Protein AF-A0A453HU11-F1 (afdb_monomer)

Secondary structure (DSSP, 8-state):
-PPPTT----S-----EETT--S-SEEE-TTT--EEEEGGGT----------GGG--GGG--

Sequence (62 aa):
IRRAPGGMLPRHSFISIDCGYTANQTYTDSRTGISYASDEGYTDAGLIHPVDKGNLQTDLAD

Mean predicted aligned error: 12.77 Å

Radius of gyration: 16.46 Å; Cα contacts (8 Å, |Δi|>4): 41; chains: 1; bounding box: 33×27×49 Å

Solvent-accessible surface area (backbone atoms only — not comparable to full-atom values): 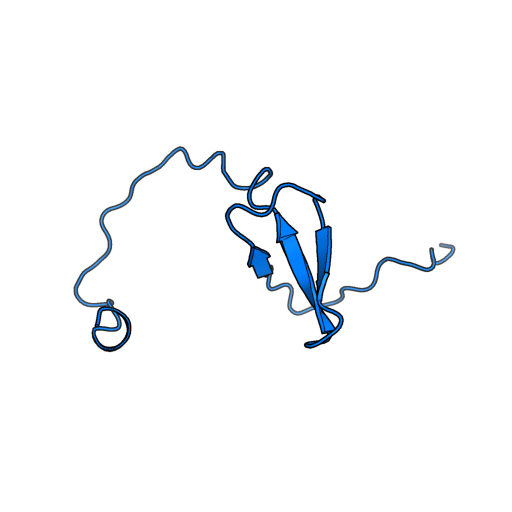4550 Å² total; per-residue (Å²): 135,85,84,73,94,85,79,86,84,88,90,76,91,77,81,47,68,40,79,86,50,79,91,50,70,60,52,64,44,85,88,79,69,51,61,35,30,27,32,83,88,64,66,86,70,89,74,91,74,88,76,64,74,91,73,55,68,72,87,75,77,122

Organism: Aegilops tauschii subsp. strangulata (NCBI:txid200361)

pLDDT: mean 73.42, std 15.5, range [39.34, 93.31]

InterPro domains:
  IPR024788 Malectin-like domain [PF12819] (17-54)

Structure (mmCIF, N/CA/C/O backbone):
data_AF-A0A453HU11-F1
#
_entry.id   AF-A0A453HU11-F1
#
loop_
_atom_site.group_PDB
_atom_site.id
_atom_site.type_symbol
_atom_site.label_atom_id
_atom_site.label_alt_id
_atom_site.label_comp_id
_atom_site.label_asym_id
_atom_site.label_entity_id
_atom_site.label_seq_id
_atom_site.pdbx_PDB_ins_code
_atom_site.Cartn_x
_atom_site.Cartn_y
_atom_site.Cartn_z
_atom_site.occupancy
_atom_site.B_iso_or_equiv
_atom_site.auth_seq_id
_atom_site.auth_comp_id
_atom_site.auth_asym_id
_atom_site.auth_atom_id
_atom_site.pdbx_PDB_model_num
ATOM 1 N N . ILE A 1 1 ? 2.493 -18.300 28.496 1.00 45.97 1 ILE A N 1
ATOM 2 C CA . ILE A 1 1 ? 2.395 -17.033 27.732 1.00 45.97 1 ILE A CA 1
ATOM 3 C C . ILE A 1 1 ? 0.921 -16.742 27.475 1.00 45.97 1 ILE A C 1
ATOM 5 O O . ILE A 1 1 ? 0.222 -17.603 26.952 1.00 45.97 1 ILE A O 1
ATOM 9 N N . ARG A 1 2 ? 0.413 -15.615 27.986 1.00 39.34 2 ARG A N 1
ATOM 10 C CA . ARG A 1 2 ? -1.006 -15.234 27.891 1.00 39.34 2 ARG A CA 1
ATOM 11 C C . ARG A 1 2 ? -1.264 -14.656 26.494 1.00 39.34 2 ARG A C 1
ATOM 13 O O . ARG A 1 2 ? -0.489 -13.826 26.036 1.00 39.34 2 ARG A O 1
ATOM 20 N N . ARG A 1 3 ? -2.306 -15.142 25.811 1.00 47.09 3 ARG A N 1
ATOM 21 C CA . ARG A 1 3 ? -2.723 -14.684 24.476 1.00 47.09 3 ARG A CA 1
ATOM 22 C C . ARG A 1 3 ? -3.327 -13.280 24.581 1.00 47.09 3 ARG A C 1
ATOM 24 O O . ARG A 1 3 ? -4.249 -13.090 25.369 1.00 47.09 3 ARG A O 1
ATOM 31 N N . ALA A 1 4 ? -2.832 -12.332 23.789 1.00 46.41 4 ALA A N 1
ATOM 32 C CA . ALA A 1 4 ? -3.516 -11.064 23.552 1.00 46.41 4 ALA A CA 1
ATOM 33 C C . ALA A 1 4 ? -4.647 -11.286 22.525 1.00 46.41 4 ALA A C 1
ATOM 35 O O . ALA A 1 4 ? -4.411 -11.955 21.514 1.00 46.41 4 ALA A O 1
ATOM 36 N N . PRO A 1 5 ? -5.864 -10.770 22.753 1.00 44.16 5 PRO A N 1
ATOM 37 C CA . PRO A 1 5 ? -6.922 -10.797 21.756 1.00 44.16 5 PRO A CA 1
ATOM 38 C C . PRO A 1 5 ? -6.677 -9.641 20.776 1.00 44.16 5 PRO A C 1
ATOM 40 O O . PRO A 1 5 ? -6.824 -8.484 21.150 1.00 44.16 5 PRO A O 1
ATOM 43 N N . GLY A 1 6 ? -6.248 -9.939 19.546 1.00 45.50 6 GLY A N 1
ATOM 44 C CA . GLY A 1 6 ? -6.136 -8.919 18.489 1.00 45.50 6 GLY A CA 1
ATOM 45 C C . GLY A 1 6 ? -5.048 -9.120 17.432 1.00 45.50 6 GLY A C 1
ATOM 46 O O . GLY A 1 6 ? -5.055 -8.411 16.439 1.00 45.50 6 GLY A O 1
ATOM 47 N N . GLY A 1 7 ? -4.134 -10.081 17.590 1.00 51.25 7 GLY A N 1
ATOM 48 C CA . GLY A 1 7 ? -3.060 -10.320 16.617 1.00 51.25 7 GLY A CA 1
ATOM 49 C C . GLY A 1 7 ? -3.084 -11.743 16.077 1.00 51.25 7 GLY A C 1
ATOM 50 O O . GLY A 1 7 ? -2.357 -12.601 16.575 1.00 51.25 7 GLY A O 1
ATOM 51 N N . MET A 1 8 ? -3.928 -12.017 15.085 1.00 55.38 8 MET A N 1
ATOM 52 C CA . MET A 1 8 ? -3.841 -13.248 14.302 1.00 55.38 8 MET A CA 1
ATOM 53 C C . MET A 1 8 ? -3.142 -12.918 12.994 1.00 55.38 8 MET A C 1
ATOM 55 O O . MET A 1 8 ? -3.769 -12.312 12.143 1.00 55.38 8 MET A O 1
ATOM 59 N N . LEU A 1 9 ? -1.919 -13.408 12.808 1.00 50.31 9 LEU A N 1
ATOM 60 C CA . LEU A 1 9 ? -1.516 -13.985 11.525 1.00 50.31 9 LEU A CA 1
ATOM 61 C C . LEU A 1 9 ? -0.519 -15.124 11.789 1.00 50.31 9 LEU A C 1
ATOM 63 O O . LEU A 1 9 ? 0.624 -14.852 12.159 1.00 50.31 9 LEU A O 1
ATOM 67 N N . PRO A 1 10 ? -0.893 -16.403 11.597 1.00 55.41 10 PRO A N 1
ATOM 68 C CA . PRO A 1 10 ? 0.100 -17.442 11.397 1.00 55.41 10 PRO A CA 1
ATOM 69 C C . PRO A 1 10 ? 0.066 -18.004 9.966 1.00 55.41 10 PRO A C 1
ATOM 71 O O . PRO A 1 10 ? -0.914 -18.603 9.537 1.00 55.41 10 PRO A O 1
ATOM 74 N N . ARG A 1 11 ? 1.248 -17.927 9.331 1.00 50.91 11 ARG A N 1
ATOM 75 C CA . ARG A 1 11 ? 1.902 -18.978 8.519 1.00 50.91 11 ARG A CA 1
ATOM 76 C C . ARG A 1 11 ? 1.779 -19.030 6.993 1.00 50.91 11 ARG A C 1
ATOM 78 O O . ARG A 1 11 ? 2.357 -19.951 6.434 1.00 50.91 11 ARG A O 1
ATOM 85 N N . HIS A 1 12 ? 1.259 -18.001 6.326 1.00 51.03 12 HIS A N 1
ATOM 86 C CA . HIS A 1 12 ? 1.588 -17.694 4.918 1.00 51.03 12 HIS A CA 1
ATOM 87 C C . HIS A 1 12 ? 1.548 -16.169 4.748 1.00 51.03 12 HIS A C 1
ATOM 89 O O . HIS A 1 12 ? 0.525 -15.606 4.382 1.00 51.03 12 HIS A O 1
ATOM 95 N N . SER A 1 13 ? 2.599 -15.473 5.179 1.00 68.31 13 SER A N 1
ATOM 96 C CA . SER A 1 13 ? 2.570 -14.023 5.406 1.00 68.31 13 SER A CA 1
ATOM 97 C C . SER A 1 13 ? 2.752 -13.230 4.110 1.00 68.31 13 SER A C 1
ATOM 99 O O . SER A 1 13 ? 3.845 -12.745 3.829 1.00 68.31 13 SER A O 1
ATOM 101 N N . PHE A 1 14 ? 1.684 -13.117 3.318 1.00 76.75 14 PHE A N 1
ATOM 102 C CA . PHE A 1 14 ? 1.546 -12.044 2.335 1.00 76.75 14 PHE A CA 1
ATOM 103 C C . PHE A 1 14 ? 1.173 -10.745 3.053 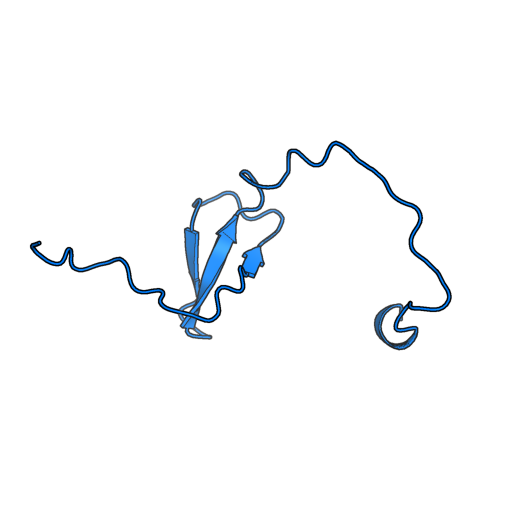1.00 76.75 14 PHE A C 1
ATOM 105 O O . PHE A 1 14 ? 0.467 -10.762 4.064 1.00 76.75 14 PHE A O 1
ATOM 112 N N . ILE A 1 15 ? 1.664 -9.627 2.527 1.00 82.56 15 ILE A N 1
ATOM 113 C CA . ILE A 1 15 ? 1.271 -8.294 2.960 1.00 82.56 15 ILE A CA 1
ATOM 114 C C . ILE A 1 15 ? 0.521 -7.610 1.822 1.00 82.56 15 ILE A C 1
ATOM 116 O O . ILE A 1 15 ? 1.015 -7.548 0.698 1.00 82.56 15 ILE A O 1
ATOM 120 N N . SER A 1 16 ? -0.679 -7.123 2.120 1.00 89.69 16 SER A N 1
ATOM 121 C CA . SER A 1 16 ? -1.455 -6.299 1.199 1.00 89.69 16 SER A CA 1
ATOM 122 C C . SER A 1 16 ? -1.181 -4.835 1.530 1.00 89.69 16 SER A C 1
ATOM 1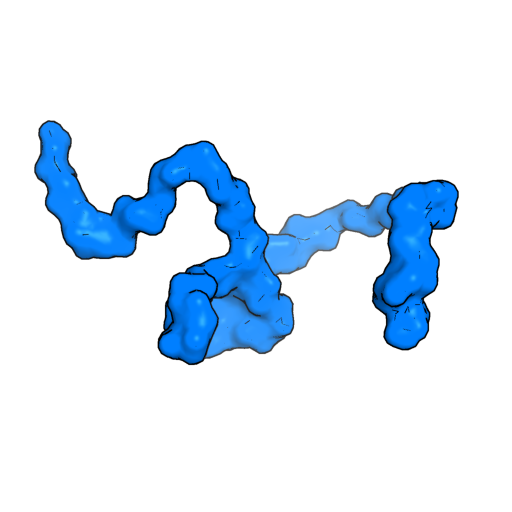24 O O . SER A 1 16 ? -1.518 -4.382 2.624 1.00 89.69 16 SER A O 1
ATOM 126 N N . ILE A 1 17 ? -0.543 -4.116 0.607 1.00 89.62 17 ILE A N 1
ATOM 127 C CA . ILE A 1 17 ? -0.212 -2.695 0.758 1.00 89.62 17 ILE A CA 1
ATOM 128 C C . ILE A 1 17 ? -1.201 -1.858 -0.048 1.00 89.62 17 ILE A C 1
ATOM 130 O O . ILE A 1 17 ? -1.373 -2.097 -1.243 1.00 89.62 17 ILE A O 1
ATOM 134 N N . ASP A 1 18 ? -1.830 -0.887 0.607 1.00 89.50 18 ASP A N 1
ATOM 135 C CA . ASP A 1 18 ? -2.679 0.121 -0.026 1.00 89.50 18 ASP A CA 1
ATOM 136 C C . ASP A 1 18 ? -1.887 1.425 -0.197 1.00 89.50 18 ASP A C 1
ATOM 138 O O . ASP A 1 18 ? -1.647 2.162 0.762 1.00 89.50 18 ASP A O 1
ATOM 142 N N . CYS A 1 19 ? -1.421 1.659 -1.423 1.00 86.94 19 CYS A N 1
ATOM 143 C CA . CYS A 1 19 ? -0.553 2.780 -1.765 1.00 86.94 19 CYS A CA 1
ATOM 144 C C . CYS A 1 19 ? -1.343 4.093 -1.827 1.00 86.94 19 CYS A C 1
ATOM 146 O O . CYS A 1 19 ? -2.305 4.214 -2.589 1.00 86.94 19 CYS A O 1
ATOM 148 N N . GLY A 1 20 ? -0.922 5.088 -1.0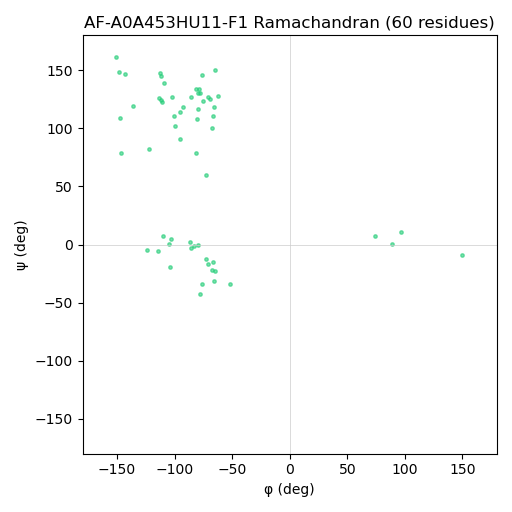44 1.00 85.50 20 GLY A N 1
ATOM 149 C CA . GLY A 1 20 ? -1.570 6.396 -0.960 1.00 85.50 20 GLY A CA 1
ATOM 150 C C . GLY A 1 20 ? 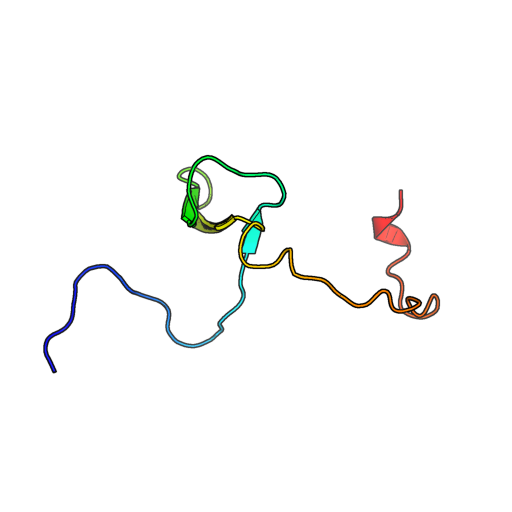-2.677 6.489 0.094 1.00 85.50 20 GLY A C 1
ATOM 151 O O . GLY A 1 20 ? -3.274 7.557 0.256 1.00 85.50 20 GLY A O 1
ATOM 152 N N . TYR A 1 21 ? -2.949 5.417 0.844 1.00 86.00 21 TYR A N 1
ATOM 153 C CA . TYR A 1 21 ? -3.861 5.470 1.983 1.00 86.00 21 TYR A CA 1
ATOM 154 C C . TYR A 1 21 ? -3.154 6.053 3.212 1.00 86.00 21 TYR A C 1
ATOM 156 O O . TYR A 1 21 ? -2.217 5.460 3.739 1.00 86.00 21 TYR A O 1
ATOM 164 N N . THR A 1 22 ? -3.621 7.203 3.703 1.00 80.50 22 THR A N 1
ATOM 165 C CA . THR A 1 22 ? -2.937 7.973 4.765 1.00 80.50 22 THR A CA 1
ATOM 166 C C . THR A 1 22 ? -3.702 8.058 6.085 1.00 80.50 22 THR A C 1
ATOM 168 O O . THR A 1 22 ? -3.191 8.596 7.062 1.00 80.50 22 THR A O 1
ATOM 171 N N . ALA A 1 23 ? -4.938 7.551 6.147 1.00 81.19 23 ALA A N 1
ATOM 172 C CA . ALA A 1 23 ? -5.788 7.748 7.323 1.00 81.19 23 ALA A CA 1
ATOM 173 C C . ALA A 1 23 ? -5.400 6.853 8.513 1.00 81.19 23 ALA A C 1
ATOM 175 O O . ALA A 1 23 ? -5.546 7.277 9.656 1.00 81.19 23 ALA A O 1
ATOM 176 N N . ASN A 1 24 ? -4.922 5.628 8.265 1.00 80.19 24 ASN A N 1
ATOM 177 C CA . ASN A 1 24 ? -4.464 4.690 9.295 1.00 80.19 24 ASN A CA 1
ATOM 178 C C . ASN A 1 24 ? -3.326 3.814 8.754 1.00 80.19 24 ASN A C 1
ATOM 180 O O . ASN A 1 24 ? -3.344 3.438 7.585 1.00 80.19 24 ASN A O 1
ATOM 184 N N . GLN A 1 25 ? -2.398 3.396 9.623 1.00 82.88 25 GLN A N 1
ATOM 185 C CA . GLN A 1 25 ? -1.312 2.482 9.234 1.00 82.88 25 GLN A CA 1
ATOM 186 C C . GLN A 1 25 ? -1.816 1.091 8.832 1.00 82.88 25 GLN A C 1
ATOM 188 O O . GLN A 1 25 ? -1.210 0.444 7.985 1.00 82.88 25 GLN A O 1
ATOM 193 N N . THR A 1 26 ? -2.915 0.619 9.430 1.00 88.62 26 THR A N 1
ATOM 194 C CA . THR A 1 26 ? -3.565 -0.646 9.060 1.00 88.62 26 THR A CA 1
ATOM 195 C C . THR A 1 26 ? -5.079 -0.525 9.161 1.00 88.62 26 THR A C 1
ATOM 197 O O . THR A 1 26 ? -5.597 0.183 10.028 1.00 88.62 26 THR A O 1
ATOM 200 N N . TYR A 1 27 ? -5.796 -1.229 8.290 1.00 89.38 27 TYR A N 1
ATOM 201 C CA . TYR A 1 27 ? -7.245 -1.373 8.374 1.00 89.38 27 TYR A CA 1
ATOM 202 C C . TYR A 1 27 ? -7.686 -2.710 7.774 1.00 89.38 27 TYR A C 1
ATOM 204 O O . TYR A 1 27 ? -6.942 -3.356 7.044 1.00 89.38 27 TYR A O 1
ATOM 212 N N . THR A 1 28 ? -8.898 -3.155 8.101 1.00 90.69 28 THR A N 1
ATOM 213 C CA . THR A 1 28 ? -9.52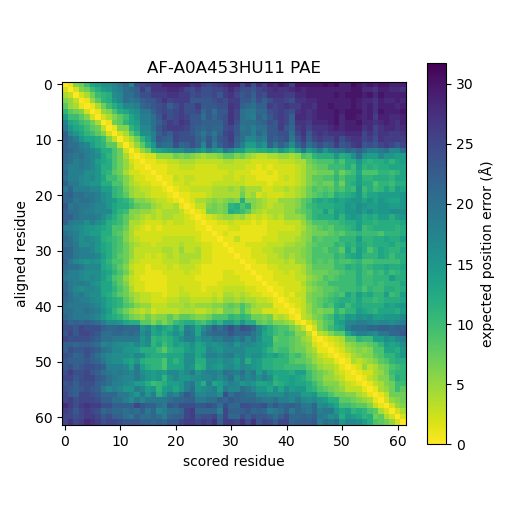8 -4.301 7.428 1.00 90.69 28 THR A CA 1
ATOM 214 C C . THR A 1 28 ? -10.693 -3.784 6.608 1.00 90.69 28 THR A C 1
ATOM 216 O O . THR A 1 28 ? -11.583 -3.134 7.158 1.00 90.69 28 THR A O 1
ATOM 219 N N . ASP A 1 29 ? -10.681 -4.046 5.303 1.00 88.38 29 ASP A N 1
ATOM 220 C CA . ASP A 1 29 ? -11.803 -3.703 4.437 1.00 88.38 29 ASP A CA 1
ATOM 221 C C . ASP A 1 29 ? -13.015 -4.549 4.835 1.00 88.38 29 ASP A C 1
ATOM 223 O O . ASP A 1 29 ? -12.986 -5.776 4.762 1.00 88.38 29 ASP A O 1
ATOM 227 N N . SER A 1 30 ? -14.096 -3.901 5.256 1.00 92.12 30 SER A N 1
ATOM 228 C CA . SER A 1 30 ? -15.305 -4.588 5.718 1.00 92.12 30 SER A CA 1
ATOM 229 C C . SER A 1 30 ? -16.032 -5.330 4.599 1.00 92.12 30 SER A C 1
ATOM 231 O O . SER A 1 30 ? -16.789 -6.260 4.878 1.00 92.12 30 SER A O 1
ATOM 233 N N . ARG A 1 31 ? -15.803 -4.946 3.337 1.00 93.31 31 ARG A N 1
ATOM 234 C CA . ARG A 1 31 ? -16.419 -5.591 2.176 1.00 93.31 31 ARG A CA 1
ATOM 235 C C . ARG A 1 31 ? -15.740 -6.913 1.822 1.00 93.31 31 ARG A C 1
ATOM 237 O O . ARG A 1 31 ? -16.437 -7.870 1.498 1.00 93.31 31 ARG A O 1
ATOM 244 N N . THR A 1 32 ? -14.409 -6.965 1.853 1.00 89.44 32 THR A N 1
ATOM 245 C CA . THR A 1 32 ? -13.632 -8.154 1.446 1.00 89.44 32 THR A CA 1
ATOM 246 C C . THR A 1 32 ? -13.069 -8.960 2.615 1.00 89.44 32 THR A C 1
ATOM 248 O O . THR A 1 32 ? -12.721 -10.124 2.439 1.00 89.44 32 THR A O 1
ATOM 251 N N . GLY A 1 33 ? -12.967 -8.366 3.806 1.00 89.06 33 GLY A N 1
ATOM 252 C CA . GLY A 1 33 ? -12.300 -8.952 4.970 1.00 89.06 33 GLY A CA 1
ATOM 253 C C . GLY A 1 33 ? -10.770 -8.960 4.883 1.00 89.06 33 GLY A C 1
ATOM 254 O O . GLY A 1 33 ? -10.123 -9.557 5.740 1.00 89.06 33 GLY A O 1
ATOM 255 N N . ILE A 1 34 ? -10.182 -8.322 3.865 1.00 89.50 34 ILE A N 1
ATOM 256 C CA . ILE A 1 34 ? -8.730 -8.261 3.669 1.00 89.50 34 ILE A CA 1
ATOM 257 C C . ILE A 1 34 ? -8.145 -7.162 4.559 1.00 89.50 34 ILE A C 1
ATOM 259 O O . ILE A 1 34 ? -8.658 -6.042 4.605 1.00 89.50 34 ILE A O 1
ATOM 263 N N . SER A 1 35 ? -7.057 -7.484 5.258 1.00 91.00 35 SER A N 1
ATOM 264 C CA . SER A 1 35 ? -6.274 -6.505 6.009 1.00 91.00 35 SER A CA 1
ATOM 265 C C . SER A 1 35 ? -5.247 -5.838 5.101 1.00 91.00 35 SER A C 1
ATOM 267 O O . SER A 1 35 ? -4.451 -6.526 4.462 1.00 91.00 35 SER A O 1
ATOM 269 N N . TYR A 1 36 ? -5.259 -4.510 5.084 1.00 90.44 36 TYR A N 1
ATOM 270 C CA . TYR A 1 36 ? -4.325 -3.672 4.345 1.00 90.44 36 TYR A CA 1
ATOM 271 C C . TYR A 1 36 ? -3.432 -2.895 5.308 1.00 90.44 36 TYR A C 1
ATOM 273 O O . TYR A 1 36 ? -3.864 -2.507 6.400 1.00 90.44 36 TYR A O 1
ATOM 281 N N . ALA A 1 37 ? -2.196 -2.655 4.884 1.00 90.00 37 ALA A N 1
ATOM 282 C CA . ALA A 1 37 ? -1.291 -1.696 5.498 1.00 90.00 37 ALA A CA 1
ATOM 283 C C . ALA A 1 37 ? -1.044 -0.517 4.545 1.00 90.00 37 ALA A C 1
ATOM 285 O O . ALA A 1 37 ? -0.997 -0.706 3.332 1.00 90.00 37 ALA A O 1
ATOM 286 N N . SER A 1 38 ? -0.895 0.686 5.099 1.00 88.75 38 SER A N 1
ATOM 287 C CA . SER A 1 38 ? -0.464 1.873 4.348 1.00 88.75 38 SER A CA 1
ATOM 288 C C . SER A 1 38 ? 0.967 1.698 3.830 1.00 88.75 38 SER A C 1
ATOM 290 O O . SER A 1 38 ? 1.787 1.031 4.471 1.00 88.75 38 SER A O 1
ATOM 292 N N . ASP A 1 39 ? 1.284 2.318 2.693 1.00 84.44 39 ASP A N 1
ATOM 293 C CA . ASP A 1 39 ? 2.630 2.329 2.122 1.00 84.44 39 ASP A CA 1
ATOM 294 C C . ASP A 1 39 ? 3.628 3.212 2.887 1.00 84.44 39 ASP A C 1
ATOM 296 O O . ASP A 1 39 ? 4.825 3.043 2.685 1.00 84.44 39 ASP A O 1
ATOM 300 N N . GLU A 1 40 ? 3.191 4.073 3.815 1.00 83.00 40 GLU A N 1
ATOM 301 C CA . GLU A 1 40 ? 4.053 5.010 4.569 1.00 83.00 40 GLU A CA 1
ATOM 302 C C . GLU A 1 40 ? 5.268 4.332 5.247 1.00 83.00 40 GLU A C 1
ATOM 304 O O . GLU A 1 40 ? 6.355 4.903 5.317 1.00 83.00 40 GLU A O 1
ATOM 309 N N . GLY A 1 41 ? 5.117 3.085 5.715 1.00 75.06 41 GLY A N 1
ATOM 310 C CA . GLY A 1 41 ? 6.204 2.288 6.311 1.00 75.06 41 GLY A CA 1
ATOM 311 C C . GLY A 1 41 ? 7.071 1.507 5.311 1.00 75.06 41 GLY A C 1
ATOM 312 O O . GLY A 1 41 ? 8.022 0.839 5.715 1.00 75.06 41 GLY A O 1
ATOM 313 N N . TYR A 1 42 ? 6.733 1.563 4.023 1.00 78.94 42 TYR A N 1
ATOM 314 C CA . TYR A 1 42 ? 7.321 0.791 2.921 1.00 78.94 42 TYR A CA 1
ATOM 315 C C . TYR A 1 42 ? 7.857 1.680 1.788 1.00 78.94 42 TYR A C 1
ATOM 317 O O . TYR A 1 42 ? 8.480 1.177 0.855 1.00 78.94 42 TYR A O 1
ATOM 325 N N . THR A 1 43 ? 7.650 2.996 1.872 1.00 73.44 43 THR A N 1
ATOM 326 C CA . THR A 1 43 ? 8.089 3.989 0.882 1.00 73.44 43 THR A CA 1
ATOM 327 C C . THR A 1 43 ? 9.561 4.376 0.991 1.00 73.44 43 THR A C 1
ATOM 329 O O . THR A 1 43 ? 10.030 5.160 0.167 1.00 73.44 43 THR A O 1
ATOM 332 N N . ASP A 1 44 ? 10.319 3.820 1.946 1.00 71.75 44 ASP A N 1
ATOM 333 C CA . ASP A 1 44 ? 11.790 3.892 1.948 1.00 71.75 44 ASP A CA 1
ATOM 334 C C . ASP A 1 44 ? 12.370 2.977 0.847 1.00 71.75 44 ASP A C 1
ATOM 336 O O . ASP A 1 44 ? 13.060 1.986 1.083 1.00 71.75 44 ASP A O 1
ATOM 340 N N . ALA A 1 45 ? 11.999 3.260 -0.401 1.00 61.72 45 ALA A N 1
ATOM 341 C CA . ALA A 1 45 ? 12.416 2.536 -1.588 1.00 61.72 45 ALA A CA 1
ATOM 342 C C . ALA A 1 45 ? 13.619 3.260 -2.207 1.00 61.72 45 ALA A C 1
ATOM 344 O O . ALA A 1 45 ? 13.480 4.167 -3.025 1.00 61.72 45 ALA A O 1
ATOM 345 N N . GLY A 1 46 ? 14.824 2.865 -1.796 1.00 58.12 46 GLY A N 1
ATOM 346 C CA . GLY A 1 46 ? 16.077 3.485 -2.241 1.00 58.12 46 GLY A CA 1
ATOM 347 C C . GLY A 1 46 ? 16.672 2.935 -3.542 1.00 58.12 46 GLY A C 1
ATOM 348 O O . GL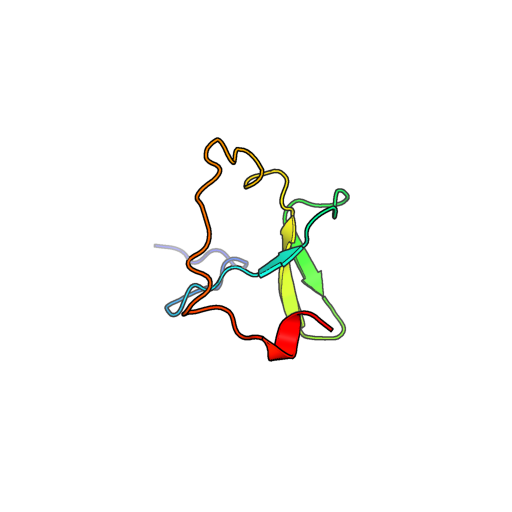Y A 1 46 ? 17.760 3.369 -3.916 1.00 58.12 46 GLY A O 1
ATOM 349 N N . LEU A 1 47 ? 16.033 1.970 -4.223 1.00 67.50 47 LEU A N 1
ATOM 350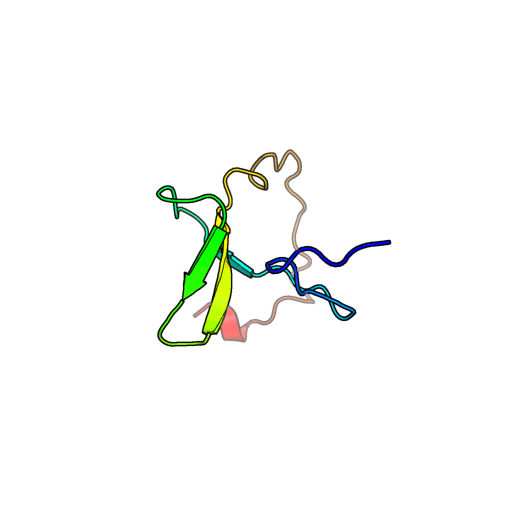 C CA . LEU A 1 47 ? 16.637 1.287 -5.376 1.00 67.50 47 LEU A CA 1
ATOM 351 C C . LEU A 1 47 ? 15.665 1.112 -6.546 1.00 67.50 47 LEU A C 1
ATOM 353 O O . LEU A 1 47 ? 14.657 0.416 -6.455 1.00 67.50 47 LEU A O 1
ATOM 357 N N . ILE A 1 48 ? 16.028 1.704 -7.683 1.00 68.88 48 ILE A N 1
ATOM 358 C CA . ILE A 1 48 ? 15.398 1.461 -8.981 1.00 68.88 48 ILE A CA 1
ATOM 359 C C . ILE A 1 48 ? 16.188 0.346 -9.669 1.00 68.88 48 ILE A C 1
ATOM 361 O O . ILE A 1 48 ? 17.372 0.513 -9.963 1.00 68.88 48 ILE A O 1
ATOM 365 N N . HIS A 1 49 ? 15.535 -0.782 -9.949 1.00 71.50 49 HIS A N 1
ATOM 366 C CA . HIS A 1 49 ? 16.114 -1.873 -10.731 1.00 71.50 49 HIS A CA 1
ATOM 367 C C . HIS A 1 49 ? 15.448 -1.951 -12.111 1.00 71.50 49 HIS A C 1
ATOM 369 O O . HIS A 1 49 ? 14.228 -1.800 -12.204 1.00 71.50 49 HIS A O 1
ATOM 375 N N . PRO A 1 50 ? 16.211 -2.193 -13.195 1.00 76.38 50 PRO A N 1
ATOM 376 C CA . PRO A 1 50 ? 15.618 -2.487 -14.489 1.00 76.38 50 PRO A CA 1
ATOM 377 C C . PRO A 1 50 ? 14.808 -3.781 -14.390 1.00 76.38 50 PRO A C 1
ATOM 379 O O . PRO A 1 50 ? 15.307 -4.809 -13.933 1.00 76.38 50 PRO A O 1
ATOM 382 N N . VAL A 1 51 ? 13.552 -3.718 -14.822 1.00 74.94 51 VAL A N 1
ATOM 383 C CA . VAL A 1 51 ? 12.682 -4.891 -14.889 1.00 74.94 51 VAL A CA 1
ATOM 384 C C . VAL A 1 51 ? 13.066 -5.707 -16.118 1.00 74.94 51 VAL A C 1
ATOM 386 O O . VAL A 1 51 ? 13.185 -5.160 -17.220 1.00 74.94 51 VAL A O 1
ATOM 389 N N . ASP A 1 52 ? 13.266 -7.012 -15.936 1.00 81.56 52 ASP A N 1
ATOM 390 C CA . ASP A 1 52 ? 13.486 -7.921 -17.056 1.00 81.56 52 ASP A CA 1
ATOM 391 C C . ASP A 1 52 ? 12.214 -8.013 -17.903 1.00 81.56 52 ASP A C 1
ATOM 393 O O . ASP A 1 52 ? 11.198 -8.580 -17.496 1.00 81.56 52 ASP A O 1
ATOM 397 N N . LYS A 1 53 ? 12.293 -7.451 -19.110 1.00 76.38 53 LYS A N 1
ATOM 398 C CA . LYS A 1 53 ? 11.172 -7.396 -20.045 1.00 76.38 53 LYS A CA 1
ATOM 399 C C . LYS A 1 53 ? 10.726 -8.774 -20.531 1.00 76.38 53 LYS A C 1
ATOM 401 O O . LYS A 1 53 ? 9.579 -8.902 -20.942 1.00 76.38 53 LYS A O 1
ATOM 406 N N . GLY A 1 54 ? 11.594 -9.787 -20.476 1.00 81.62 54 GLY A N 1
ATOM 407 C CA . GLY A 1 54 ? 11.249 -11.162 -20.849 1.00 81.62 54 GLY A CA 1
ATOM 408 C C . GLY A 1 54 ? 10.315 -11.857 -19.854 1.00 81.62 54 GLY A C 1
ATOM 409 O O . GLY A 1 54 ? 9.690 -12.848 -20.212 1.00 81.62 54 GLY A O 1
ATOM 410 N N . ASN A 1 55 ? 10.199 -11.322 -18.633 1.00 75.88 55 ASN A N 1
ATOM 411 C CA . ASN A 1 55 ? 9.349 -11.844 -17.558 1.00 75.88 55 ASN A CA 1
ATOM 412 C C . ASN A 1 55 ? 8.145 -10.938 -17.251 1.00 75.88 55 ASN A C 1
ATOM 414 O O . ASN A 1 55 ? 7.428 -11.168 -16.277 1.00 75.88 55 ASN A O 1
ATOM 418 N N . LEU A 1 56 ? 7.919 -9.899 -18.059 1.00 77.56 56 LEU A N 1
ATOM 419 C CA . LEU A 1 56 ? 6.716 -9.087 -17.947 1.00 77.56 56 LEU A CA 1
ATOM 420 C C . LEU A 1 56 ? 5.511 -9.919 -18.388 1.00 77.56 56 LEU A C 1
ATOM 422 O O . LEU A 1 56 ? 5.471 -10.417 -19.512 1.00 77.56 56 LEU A O 1
ATOM 426 N N . GLN A 1 57 ? 4.504 -10.017 -17.522 1.00 77.19 57 GLN A N 1
ATOM 427 C CA . GLN A 1 57 ? 3.161 -10.367 -17.964 1.00 77.19 57 GLN A CA 1
ATOM 428 C C . GLN A 1 57 ? 2.633 -9.206 -18.812 1.00 77.19 57 GLN A C 1
ATOM 430 O O . GLN A 1 57 ? 2.254 -8.153 -18.299 1.00 77.19 57 GLN A O 1
ATOM 435 N N . THR A 1 58 ? 2.702 -9.366 -20.133 1.00 66.75 58 THR A N 1
ATOM 436 C CA . THR A 1 58 ? 2.299 -8.350 -21.118 1.00 66.75 58 THR A CA 1
ATOM 437 C C . THR A 1 58 ? 0.797 -8.072 -21.112 1.00 66.75 58 THR A C 1
ATOM 439 O O . THR A 1 58 ? 0.374 -7.068 -21.662 1.00 66.75 58 THR A O 1
ATOM 442 N N . ASP A 1 59 ? 0.005 -8.939 -20.483 1.00 67.94 59 ASP A N 1
ATOM 443 C CA . ASP A 1 59 ? -1.451 -8.858 -20.337 1.00 67.94 59 ASP A CA 1
ATOM 444 C C . ASP A 1 59 ? -1.924 -7.961 -19.176 1.00 67.94 59 ASP A C 1
ATOM 446 O O . ASP A 1 59 ? -3.124 -7.783 -18.990 1.00 67.94 59 ASP A O 1
ATOM 450 N N . LEU A 1 60 ? -1.000 -7.380 -18.404 1.00 62.94 60 LEU A N 1
ATOM 451 C CA . LEU A 1 60 ? -1.290 -6.439 -17.310 1.00 62.94 60 LEU A CA 1
ATOM 452 C C . LEU A 1 60 ? -0.976 -4.974 -17.666 1.00 62.94 60 LEU A C 1
ATOM 454 O O . LEU A 1 60 ? -1.119 -4.098 -16.815 1.00 62.94 60 LEU A O 1
ATOM 458 N N . ALA A 1 61 ? -0.494 -4.715 -18.885 1.00 58.66 61 ALA A N 1
ATOM 459 C CA . ALA A 1 61 ? -0.009 -3.404 -19.322 1.00 58.66 61 ALA A CA 1
ATOM 460 C C . ALA A 1 61 ? -0.982 -2.631 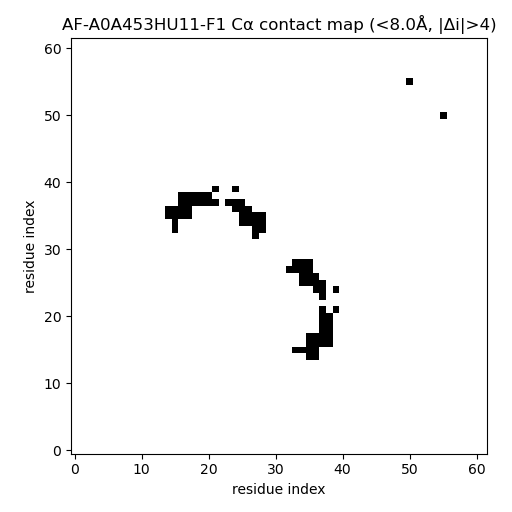-20.238 1.00 58.66 61 ALA A C 1
ATOM 462 O O . ALA A 1 61 ? -0.601 -1.560 -20.715 1.00 58.66 61 ALA A O 1
ATOM 463 N N . ASP A 1 62 ? -2.191 -3.156 -20.471 1.00 46.94 62 ASP A N 1
ATOM 464 C CA . ASP A 1 62 ? -3.250 -2.518 -21.275 1.00 46.94 62 ASP A CA 1
ATOM 465 C C . ASP A 1 62 ? -4.271 -1.748 -20.417 1.00 46.94 62 ASP A C 1
ATOM 467 O O . ASP A 1 62 ? -4.741 -2.300 -19.392 1.00 46.94 62 ASP A O 1
#

Foldseek 3Di:
DDDDPDDDDDDDDDAAEDEPDDPDQWDQDPVPRDIYGYCPVVPPPPDDDDDDPVPDPPVVVD